Protein AF-A0A090WTS9-F1 (afdb_monomer)

Organism: NCBI:txid221126

Solvent-accessible surface area (backbone atoms only — not comparable to full-atom values): 4224 Å² total; per-residue (Å²): 142,68,66,64,63,54,49,49,46,51,67,52,66,63,38,47,68,54,50,51,50,49,51,50,54,55,47,41,72,80,40,58,54,66,56,43,51,51,11,31,68,56,16,26,83,75,55,42,80,60,5,62,62,50,12,29,52,52,48,52,51,53,52,50,49,51,50,52,47,42,62,73,63,60,68,72,125

pLDDT: mean 76.22, std 14.54, range [48.5, 93.19]

Sequence (77 aa):
MGGILIYGIVAIGGATDNVFRLYILKRLDDVHPLITLVGVLVGVPLFGFIGLIFGPLLVSLFLIVLRIYKKQYGETQ

Secondary structure (DSSP, 8-state):
--HHHHHHHHHHHTTHHHHHHHHHHHHHHHS-HHHHHHHHHHHHHHHGGGHHHHHHHHHHHHHHHHHHHHHHHS---

Mean predicted aligned error: 11.97 Å

Foldseek 3Di:
DPVVVVCCCCVVVVCVVVVVVVVLVVCCVVQPNVLLVQLLVVQCVVPNPCSNVVSSVVSVVVVVVVVVCCVVPVPPD

Structure (mmCIF, N/CA/C/O backbone):
data_AF-A0A090WTS9-F1
#
_entry.id   AF-A0A090WTS9-F1
#
loop_
_atom_site.group_PDB
_atom_site.id
_atom_site.type_symbol
_atom_site.label_atom_id
_atom_site.label_alt_id
_atom_site.label_comp_id
_atom_site.label_asym_id
_atom_site.label_entity_id
_atom_site.label_seq_id
_atom_site.pdbx_PDB_ins_code
_atom_site.Cartn_x
_atom_site.Cartn_y
_atom_site.Cartn_z
_atom_site.occupancy
_atom_site.B_iso_or_equiv
_atom_site.auth_seq_id
_atom_site.auth_comp_id
_atom_site.auth_asym_id
_atom_site.auth_atom_id
_atom_site.pdbx_PDB_model_num
ATOM 1 N N . MET A 1 1 ? 30.708 8.944 -26.236 1.00 52.28 1 MET A N 1
ATOM 2 C CA . MET A 1 1 ? 29.268 8.620 -26.370 1.00 52.28 1 MET A CA 1
ATOM 3 C C . MET A 1 1 ? 28.925 7.155 -26.020 1.00 52.28 1 MET A C 1
ATOM 5 O O . MET A 1 1 ? 27.853 6.708 -26.384 1.00 52.28 1 MET A O 1
ATOM 9 N N . GLY A 1 2 ? 29.775 6.392 -25.305 1.00 57.03 2 GLY A N 1
ATOM 10 C CA . GLY A 1 2 ? 29.498 4.971 -24.983 1.00 57.03 2 GLY A CA 1
ATOM 11 C C . GLY A 1 2 ? 29.187 4.657 -23.509 1.00 57.03 2 GLY A C 1
ATOM 12 O O . GLY A 1 2 ? 28.627 3.610 -23.215 1.00 57.03 2 GLY A O 1
ATOM 13 N N . GLY A 1 3 ? 29.513 5.559 -22.574 1.00 54.97 3 GLY A N 1
ATOM 14 C CA . GLY A 1 3 ? 29.390 5.292 -21.130 1.00 54.97 3 GLY A CA 1
ATOM 15 C C . GLY A 1 3 ? 27.971 5.406 -20.556 1.00 54.97 3 GLY A C 1
ATOM 16 O O . GLY A 1 3 ? 27.670 4.779 -19.546 1.00 54.97 3 GLY A O 1
ATOM 17 N N . ILE A 1 4 ? 27.079 6.159 -21.210 1.00 61.66 4 ILE A N 1
ATOM 18 C CA . ILE A 1 4 ? 25.709 6.402 -20.718 1.00 61.66 4 ILE A CA 1
ATOM 19 C C . ILE A 1 4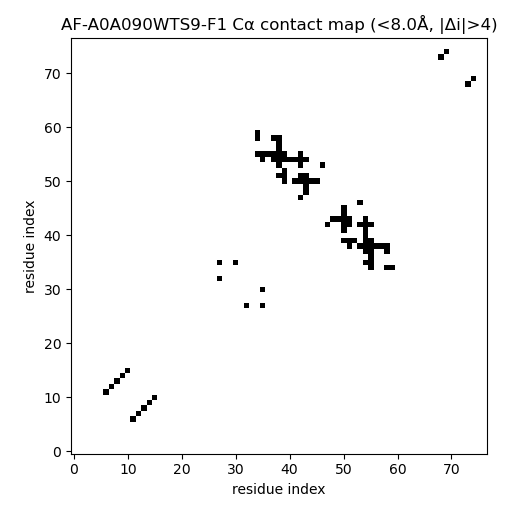 ? 24.827 5.156 -20.873 1.00 61.66 4 ILE A C 1
ATOM 21 O O . ILE A 1 4 ? 23.985 4.900 -20.019 1.00 61.66 4 ILE A O 1
ATOM 25 N N . LEU A 1 5 ? 25.050 4.336 -21.905 1.00 61.25 5 LEU A N 1
ATOM 26 C CA . LEU A 1 5 ? 24.288 3.098 -22.110 1.00 61.25 5 LEU A CA 1
ATOM 27 C C . LEU A 1 5 ? 24.614 2.047 -21.040 1.00 61.25 5 LEU A C 1
ATOM 29 O O . LEU A 1 5 ? 23.716 1.368 -20.555 1.00 61.25 5 LEU A O 1
ATOM 33 N N . ILE A 1 6 ? 25.876 1.968 -20.609 1.00 60.84 6 ILE A N 1
ATOM 34 C CA . ILE A 1 6 ? 26.303 1.037 -19.555 1.00 60.84 6 ILE A CA 1
ATOM 35 C C . ILE A 1 6 ? 25.763 1.497 -18.196 1.00 60.84 6 ILE A C 1
ATOM 37 O O . ILE A 1 6 ? 25.216 0.687 -17.455 1.00 60.84 6 ILE A O 1
ATOM 41 N N . TYR A 1 7 ? 25.824 2.799 -17.893 1.00 58.78 7 TYR A N 1
AT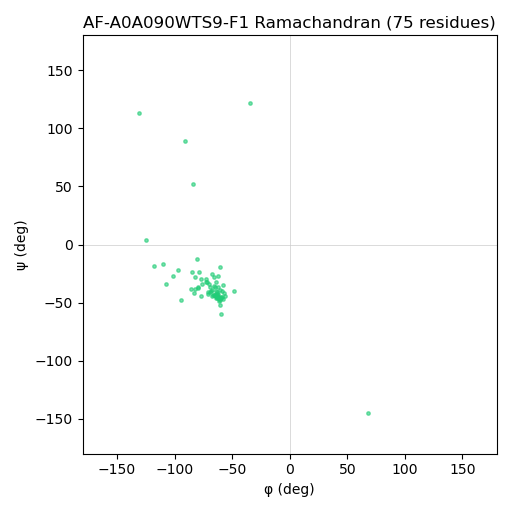OM 42 C CA . TYR A 1 7 ? 25.206 3.342 -16.679 1.00 58.78 7 TYR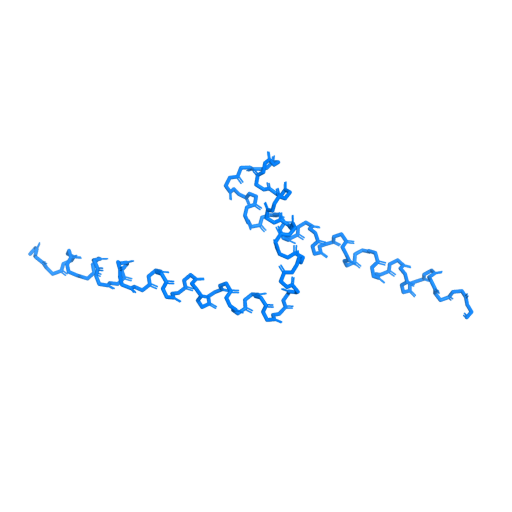 A CA 1
ATOM 43 C C . TYR A 1 7 ? 23.681 3.196 -16.682 1.00 58.78 7 TYR A C 1
ATOM 45 O O . TYR A 1 7 ? 23.122 2.832 -15.657 1.00 58.78 7 TYR A O 1
ATOM 53 N N . GLY A 1 8 ? 23.004 3.406 -17.813 1.00 60.12 8 GLY A N 1
ATOM 54 C CA . GLY A 1 8 ? 21.560 3.189 -17.931 1.00 60.12 8 GLY A CA 1
ATOM 55 C C . GLY A 1 8 ? 21.168 1.731 -17.687 1.00 60.12 8 GLY A C 1
ATOM 56 O O . GLY A 1 8 ? 20.238 1.463 -16.937 1.00 60.12 8 GLY A O 1
ATOM 57 N N . ILE A 1 9 ? 21.917 0.771 -18.233 1.00 60.03 9 ILE A N 1
ATOM 58 C CA . ILE A 1 9 ? 21.617 -0.661 -18.079 1.00 60.03 9 ILE A CA 1
ATOM 59 C C . ILE A 1 9 ? 22.019 -1.186 -16.691 1.00 60.03 9 ILE A C 1
ATOM 61 O O . ILE A 1 9 ? 21.320 -2.023 -16.135 1.00 60.03 9 ILE A O 1
ATOM 65 N N . VAL A 1 10 ? 23.087 -0.681 -16.072 1.00 59.00 10 VAL A N 1
ATOM 66 C CA . VAL A 1 10 ? 23.517 -1.140 -14.737 1.00 59.00 10 VAL A CA 1
ATOM 67 C C . VAL A 1 10 ? 22.743 -0.436 -13.616 1.00 59.00 10 VAL A C 1
ATOM 69 O O . VAL A 1 10 ? 22.303 -1.096 -12.676 1.00 59.00 10 VAL A O 1
ATOM 72 N N . ALA A 1 11 ? 22.505 0.876 -13.724 1.00 57.19 11 ALA A N 1
ATOM 73 C CA . ALA A 1 11 ? 21.768 1.637 -12.713 1.00 57.19 11 ALA A CA 1
ATOM 74 C C . ALA A 1 11 ? 20.247 1.412 -12.781 1.00 57.19 11 ALA A C 1
ATOM 76 O O . ALA A 1 11 ? 19.592 1.477 -11.745 1.00 57.19 11 ALA A O 1
ATOM 77 N N . ILE A 1 12 ? 19.685 1.120 -13.963 1.00 58.91 12 ILE A N 1
ATOM 78 C CA . ILE A 1 12 ? 18.238 0.887 -14.142 1.00 58.91 12 ILE A CA 1
ATOM 79 C C . ILE A 1 12 ? 17.934 -0.602 -14.381 1.00 58.91 12 ILE A C 1
ATOM 81 O O . ILE A 1 12 ? 16.926 -1.100 -13.895 1.00 58.91 12 ILE A O 1
ATOM 85 N N . GLY A 1 13 ? 18.798 -1.360 -15.056 1.00 55.97 13 GLY A N 1
ATOM 86 C CA . GLY A 1 13 ? 18.544 -2.777 -15.364 1.00 55.97 13 GLY A CA 1
ATOM 87 C C . GLY A 1 13 ? 18.935 -3.768 -14.261 1.00 55.97 13 GLY A C 1
ATOM 88 O O . GLY A 1 13 ? 18.363 -4.848 -14.212 1.00 55.97 13 GLY A O 1
ATOM 89 N N . GLY A 1 14 ? 19.860 -3.423 -13.353 1.00 54.22 14 GLY A N 1
ATOM 90 C CA . GLY A 1 14 ? 20.273 -4.313 -12.251 1.00 54.22 14 GLY A CA 1
ATOM 91 C C . GLY A 1 14 ? 19.651 -3.984 -10.889 1.00 54.22 14 GLY A C 1
ATOM 92 O O . GLY A 1 14 ? 19.497 -4.861 -10.040 1.00 54.22 14 GLY A O 1
ATOM 93 N N . ALA A 1 15 ? 19.286 -2.719 -10.662 1.00 55.78 15 ALA A N 1
ATOM 94 C CA . ALA A 1 15 ? 18.802 -2.254 -9.364 1.00 55.78 15 ALA A CA 1
ATOM 95 C C . ALA A 1 15 ? 17.274 -2.199 -9.261 1.00 55.78 15 ALA A C 1
ATOM 97 O O . ALA A 1 15 ? 16.759 -2.253 -8.149 1.00 55.78 15 ALA A O 1
ATOM 98 N N . THR A 1 16 ? 16.536 -2.123 -10.372 1.00 57.12 16 THR A N 1
ATOM 99 C CA . THR A 1 16 ? 15.075 -1.964 -10.312 1.00 57.12 16 THR A CA 1
ATOM 100 C C . THR A 1 16 ? 14.397 -3.170 -9.669 1.00 57.12 16 THR A C 1
ATOM 102 O O . THR A 1 16 ? 13.607 -2.975 -8.753 1.00 57.12 16 THR A O 1
ATOM 105 N N . ASP A 1 17 ? 14.770 -4.405 -10.013 1.00 64.19 17 ASP A N 1
ATOM 106 C CA . ASP A 1 17 ? 14.169 -5.597 -9.395 1.00 64.19 17 ASP A CA 1
ATOM 107 C C . ASP A 1 17 ? 14.473 -5.701 -7.892 1.00 64.19 17 ASP A C 1
ATOM 109 O O . ASP A 1 17 ? 13.616 -6.097 -7.098 1.00 64.19 17 ASP A O 1
ATOM 113 N N . ASN A 1 18 ? 15.679 -5.299 -7.476 1.00 63.12 18 ASN A N 1
ATOM 114 C CA . ASN A 1 18 ? 16.102 -5.376 -6.078 1.00 63.12 18 ASN A CA 1
ATOM 115 C C . ASN A 1 18 ? 15.542 -4.220 -5.233 1.00 63.12 18 ASN A C 1
ATOM 117 O O . ASN A 1 18 ? 15.139 -4.430 -4.092 1.00 63.12 18 ASN A O 1
ATOM 121 N N . VAL A 1 19 ? 15.449 -3.01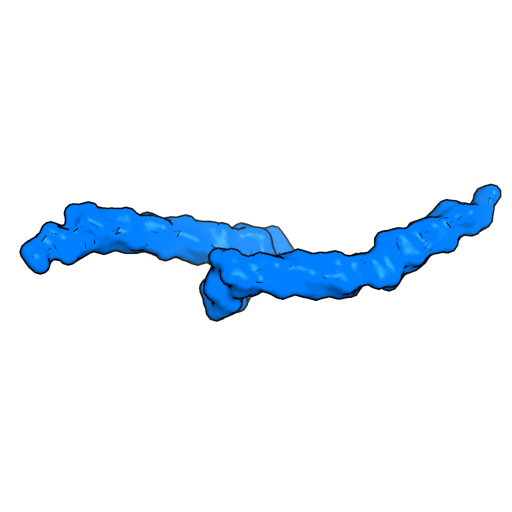1 -5.795 1.00 68.56 19 VAL A N 1
ATOM 122 C CA . VAL A 1 19 ? 14.818 -1.843 -5.160 1.00 68.56 19 VAL A CA 1
ATOM 123 C C . VAL A 1 19 ? 13.312 -2.042 -5.062 1.00 68.56 19 VAL A C 1
ATOM 125 O O . VAL A 1 19 ? 12.738 -1.751 -4.020 1.00 68.56 19 VAL A O 1
ATOM 128 N N . PHE A 1 20 ? 12.668 -2.585 -6.096 1.00 68.00 20 PHE A N 1
ATOM 129 C CA . PHE A 1 20 ? 11.237 -2.878 -6.075 1.00 68.00 20 PHE A CA 1
ATOM 130 C C . PHE A 1 20 ? 10.920 -3.968 -5.047 1.00 68.00 20 PHE A C 1
ATOM 132 O O . PHE A 1 20 ? 10.014 -3.802 -4.233 1.00 68.00 20 PHE A O 1
ATOM 139 N N . ARG A 1 21 ? 11.730 -5.036 -4.992 1.00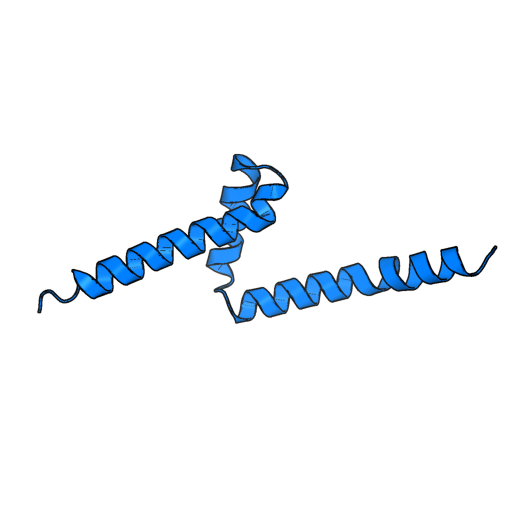 69.56 21 ARG A N 1
ATOM 140 C CA . ARG A 1 21 ? 11.629 -6.081 -3.964 1.00 69.56 21 ARG A CA 1
ATOM 141 C C . ARG A 1 21 ? 11.864 -5.531 -2.558 1.00 69.56 21 ARG A C 1
ATOM 143 O O . ARG A 1 21 ? 11.085 -5.848 -1.666 1.00 69.56 21 ARG A O 1
ATOM 150 N N . LEU A 1 22 ? 12.885 -4.696 -2.354 1.00 67.62 22 LEU A N 1
ATOM 151 C CA . LEU A 1 22 ? 13.180 -4.078 -1.057 1.00 67.62 22 LEU A CA 1
ATOM 152 C C . LEU A 1 22 ? 12.091 -3.081 -0.639 1.00 67.62 22 LEU A C 1
ATOM 154 O O . LEU A 1 22 ? 11.715 -3.053 0.526 1.00 67.62 22 LEU A O 1
ATOM 158 N N . TYR A 1 23 ? 11.549 -2.295 -1.571 1.00 69.44 23 TYR A N 1
ATOM 159 C CA . TYR A 1 23 ? 10.433 -1.384 -1.322 1.00 69.44 23 TYR A CA 1
ATOM 160 C C . TYR A 1 23 ? 9.165 -2.151 -0.943 1.00 69.44 23 TYR A C 1
ATOM 162 O O . TYR A 1 23 ? 8.513 -1.796 0.035 1.00 69.44 23 TYR A O 1
ATOM 170 N N . ILE A 1 24 ? 8.850 -3.234 -1.664 1.00 66.25 24 ILE A N 1
ATOM 171 C CA . ILE A 1 24 ? 7.741 -4.132 -1.330 1.00 66.25 24 ILE A CA 1
ATOM 172 C C . ILE A 1 24 ? 7.966 -4.753 0.050 1.00 66.25 24 ILE A C 1
ATOM 174 O O . ILE A 1 24 ? 7.104 -4.612 0.905 1.00 66.25 24 ILE A O 1
ATOM 178 N N . LEU A 1 25 ? 9.126 -5.365 0.310 1.00 66.56 25 LEU A N 1
ATOM 179 C CA . LEU A 1 25 ? 9.465 -5.970 1.607 1.00 66.56 25 LEU A CA 1
ATOM 180 C C . LEU A 1 25 ? 9.351 -4.972 2.763 1.00 66.56 25 LEU A C 1
ATOM 182 O O . LEU A 1 25 ? 8.764 -5.291 3.788 1.00 66.56 25 LEU A O 1
ATOM 186 N N . LYS A 1 26 ? 9.852 -3.748 2.586 1.00 63.97 26 LYS A N 1
ATOM 187 C CA . LYS A 1 26 ? 9.803 -2.700 3.612 1.00 63.97 26 LYS A CA 1
ATOM 188 C C . LYS A 1 26 ? 8.382 -2.173 3.841 1.00 63.97 26 LYS A C 1
ATOM 190 O O . LYS A 1 26 ? 8.011 -1.865 4.964 1.00 63.97 26 LYS A O 1
ATOM 195 N N . ARG A 1 27 ? 7.554 -2.108 2.791 1.00 63.53 27 ARG A N 1
ATOM 196 C CA . ARG A 1 27 ? 6.124 -1.767 2.900 1.00 63.53 27 ARG A CA 1
ATOM 197 C C . ARG A 1 27 ? 5.285 -2.884 3.523 1.00 63.53 27 ARG A C 1
ATOM 199 O O . ARG A 1 27 ? 4.310 -2.567 4.195 1.00 63.53 27 ARG A O 1
ATOM 206 N N . LEU A 1 28 ? 5.648 -4.150 3.299 1.00 60.38 28 LEU A N 1
ATOM 207 C CA . LEU A 1 28 ? 5.021 -5.319 3.928 1.00 60.38 28 LEU A CA 1
ATOM 208 C C . LEU A 1 28 ? 5.260 -5.358 5.446 1.00 60.38 28 LEU A C 1
ATOM 210 O O . LEU A 1 28 ? 4.432 -5.912 6.162 1.00 60.38 28 LEU A O 1
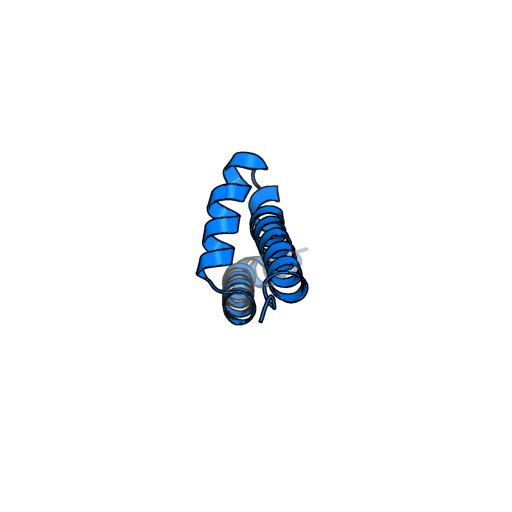ATOM 214 N N . ASP A 1 29 ? 6.365 -4.772 5.914 1.00 58.72 29 ASP A N 1
ATOM 215 C CA . ASP A 1 29 ? 6.746 -4.733 7.330 1.00 58.72 29 ASP A CA 1
ATOM 216 C C . ASP A 1 29 ? 5.941 -3.679 8.121 1.00 58.72 29 ASP A C 1
ATOM 218 O O . ASP A 1 29 ? 5.388 -3.977 9.176 1.00 58.72 29 ASP A O 1
ATOM 222 N N . ASP A 1 30 ? 5.775 -2.468 7.571 1.00 62.09 30 ASP A N 1
ATOM 223 C CA . ASP A 1 30 ? 5.039 -1.374 8.234 1.00 62.09 30 ASP A CA 1
ATOM 224 C C . ASP A 1 30 ? 3.507 -1.455 8.065 1.00 62.09 30 ASP A C 1
ATOM 226 O O . ASP A 1 30 ? 2.747 -0.940 8.891 1.00 62.09 30 ASP A O 1
ATOM 230 N N . VAL A 1 31 ? 3.021 -2.062 6.975 1.00 62.59 31 VAL A N 1
ATOM 231 C CA . VAL A 1 31 ? 1.591 -2.119 6.637 1.00 62.59 31 VAL A CA 1
ATOM 232 C C . VAL A 1 31 ? 1.223 -3.560 6.308 1.00 62.59 31 VAL A C 1
ATOM 234 O O . VAL A 1 31 ? 1.674 -4.109 5.307 1.00 62.59 31 VAL A O 1
ATOM 237 N N . HIS A 1 32 ? 0.396 -4.167 7.165 1.00 73.50 32 HIS A N 1
ATOM 238 C CA . HIS A 1 32 ? 0.007 -5.582 7.124 1.00 73.50 32 HIS A CA 1
ATOM 239 C C . HIS A 1 32 ? -0.116 -6.120 5.675 1.00 73.50 32 HIS A C 1
ATOM 241 O O . HIS A 1 32 ? -0.948 -5.606 4.918 1.00 73.50 32 HIS A O 1
ATOM 247 N N . PRO A 1 33 ? 0.635 -7.170 5.278 1.00 78.50 33 PRO A N 1
ATOM 248 C CA . PRO A 1 33 ? 0.707 -7.671 3.898 1.00 78.50 33 PRO A CA 1
ATOM 249 C C . PRO A 1 33 ? -0.643 -7.870 3.209 1.00 78.50 33 PRO A C 1
ATOM 251 O O . PRO A 1 33 ? -0.828 -7.534 2.042 1.00 78.50 33 PRO A O 1
ATOM 254 N N . LEU A 1 34 ? -1.609 -8.377 3.975 1.00 82.31 34 LEU A N 1
ATOM 255 C CA . LEU A 1 34 ? -2.983 -8.615 3.550 1.00 82.31 34 LEU A CA 1
ATOM 256 C C . LEU A 1 34 ? -3.712 -7.324 3.159 1.00 82.31 34 LEU A C 1
ATOM 258 O O . LEU A 1 34 ? -4.416 -7.308 2.158 1.00 82.31 34 LEU A O 1
ATOM 262 N N . ILE A 1 35 ? -3.525 -6.237 3.910 1.00 83.44 35 ILE A N 1
ATOM 263 C CA . ILE A 1 35 ? -4.179 -4.946 3.652 1.00 83.44 35 ILE A CA 1
ATOM 264 C C . ILE A 1 35 ? -3.661 -4.356 2.338 1.00 83.44 35 ILE A C 1
ATOM 266 O O . ILE A 1 35 ? -4.449 -3.891 1.519 1.00 83.44 35 ILE A O 1
ATOM 270 N N . THR A 1 36 ? -2.349 -4.427 2.109 1.00 86.06 36 THR A N 1
ATOM 271 C CA . THR A 1 36 ? -1.724 -3.977 0.859 1.00 86.06 36 THR A CA 1
ATOM 272 C C . THR A 1 36 ? -2.187 -4.823 -0.325 1.00 86.06 36 THR A C 1
ATOM 274 O O . THR A 1 36 ? -2.552 -4.270 -1.360 1.00 86.06 36 THR A O 1
ATOM 277 N N . LEU A 1 37 ? -2.246 -6.151 -0.168 1.00 87.31 37 LEU A N 1
ATOM 278 C CA . LEU A 1 37 ? -2.727 -7.063 -1.208 1.00 87.31 37 LEU A CA 1
ATOM 279 C C . LEU A 1 37 ? -4.190 -6.776 -1.579 1.00 87.31 37 LEU A C 1
ATOM 281 O O . LEU A 1 37 ? -4.510 -6.655 -2.759 1.00 87.31 37 LEU A O 1
ATOM 285 N N . VAL A 1 38 ? -5.060 -6.605 -0.580 1.00 90.06 38 VAL A N 1
ATOM 286 C CA . VAL A 1 38 ? -6.473 -6.244 -0.777 1.00 90.06 38 VAL A CA 1
ATOM 287 C C . VAL A 1 38 ? -6.595 -4.865 -1.424 1.00 90.06 38 VAL A C 1
ATOM 289 O O . VAL A 1 38 ? -7.368 -4.693 -2.364 1.00 90.06 38 VAL A O 1
ATOM 292 N N . GLY A 1 39 ? -5.798 -3.894 -0.975 1.00 90.50 39 GLY A N 1
ATOM 293 C CA . GLY A 1 39 ? -5.758 -2.552 -1.544 1.00 90.50 39 GLY A CA 1
ATOM 294 C C . GLY A 1 39 ? -5.379 -2.554 -3.019 1.00 90.50 39 GLY A C 1
ATOM 295 O O . GLY A 1 39 ? -6.058 -1.914 -3.812 1.00 90.50 39 GLY A O 1
ATOM 296 N N . VAL A 1 40 ? -4.353 -3.307 -3.416 1.00 91.69 40 VAL A N 1
ATOM 297 C CA . VAL A 1 40 ? -3.962 -3.444 -4.828 1.00 91.69 40 VAL A CA 1
ATOM 298 C C . VAL A 1 40 ? -5.031 -4.195 -5.630 1.00 91.69 40 VAL A C 1
ATOM 300 O O . VAL A 1 40 ? -5.401 -3.739 -6.711 1.00 91.69 40 VAL A O 1
ATOM 303 N N . LEU A 1 41 ? -5.568 -5.298 -5.098 1.00 92.50 41 LEU A N 1
ATOM 304 C CA . LEU A 1 41 ? -6.589 -6.117 -5.763 1.00 92.50 41 LEU A CA 1
ATOM 305 C C . LEU A 1 41 ? -7.855 -5.317 -6.092 1.00 92.50 41 LEU A C 1
ATOM 307 O O . LEU A 1 41 ? -8.429 -5.488 -7.162 1.00 92.50 41 LEU A O 1
ATOM 311 N N . VAL A 1 42 ? -8.279 -4.443 -5.179 1.00 92.19 42 VAL A N 1
ATOM 312 C CA . VAL A 1 42 ? -9.462 -3.591 -5.353 1.00 92.19 42 VAL A CA 1
ATOM 313 C C . VAL A 1 42 ? -9.114 -2.296 -6.093 1.00 92.19 42 VAL A C 1
ATOM 315 O O . VAL A 1 42 ? -9.880 -1.834 -6.932 1.00 92.19 42 VAL A O 1
ATOM 318 N N . GLY A 1 43 ? -7.950 -1.703 -5.829 1.00 91.06 43 GLY A N 1
ATOM 319 C CA . GLY A 1 43 ? -7.555 -0.407 -6.380 1.00 91.06 43 GLY A CA 1
ATOM 320 C C . GLY A 1 43 ? -7.236 -0.439 -7.872 1.00 91.06 43 GLY A C 1
ATOM 321 O O . GLY A 1 43 ? -7.630 0.474 -8.594 1.00 91.06 43 GLY A O 1
ATOM 322 N N . VAL A 1 44 ? -6.550 -1.477 -8.355 1.00 92.94 44 VAL A N 1
ATOM 323 C CA . VAL A 1 44 ? -6.166 -1.597 -9.773 1.00 92.94 44 VAL A CA 1
ATOM 324 C C . VAL A 1 44 ? -7.367 -1.652 -10.725 1.00 92.94 44 VAL A C 1
ATOM 326 O O . VAL A 1 44 ? -7.370 -0.890 -11.688 1.00 92.94 44 VAL A O 1
ATOM 329 N N . PRO A 1 45 ? -8.409 -2.477 -10.508 1.00 92.56 45 PRO A N 1
ATOM 330 C CA . PRO A 1 45 ? -9.571 -2.473 -11.396 1.00 92.56 45 PRO A CA 1
ATOM 331 C C . PRO A 1 45 ? -10.392 -1.176 -11.317 1.00 92.56 45 PRO A C 1
ATOM 333 O O . PRO A 1 45 ? -11.043 -0.823 -12.295 1.00 92.56 45 PRO A O 1
ATOM 336 N N . LEU A 1 46 ? -10.352 -0.449 -10.193 1.00 91.81 46 LEU A N 1
ATOM 337 C CA . LEU A 1 46 ? -11.092 0.809 -10.021 1.00 91.81 46 LEU A CA 1
ATOM 338 C C . LEU A 1 46 ? -10.381 2.028 -10.631 1.00 91.81 46 LEU A C 1
ATOM 340 O O . LEU A 1 46 ? -11.040 2.908 -11.177 1.00 91.81 46 LEU A O 1
ATOM 344 N N . PHE A 1 47 ? -9.049 2.096 -10.534 1.00 91.00 47 PHE A N 1
ATOM 345 C CA . PHE A 1 47 ? -8.255 3.283 -10.895 1.00 91.00 47 PHE A CA 1
ATOM 346 C C . PHE A 1 47 ? -7.143 3.002 -11.925 1.00 91.00 47 PHE A C 1
ATOM 348 O O . PHE A 1 47 ? -6.338 3.884 -12.233 1.00 91.00 47 PHE A O 1
ATOM 355 N N . GLY A 1 48 ? -7.048 1.778 -12.447 1.00 88.62 48 GLY A N 1
ATOM 356 C CA . GLY A 1 48 ? -5.981 1.348 -13.351 1.00 88.62 48 GLY A CA 1
ATOM 357 C C . GLY A 1 48 ? -4.618 1.269 -12.656 1.00 88.62 48 GLY A C 1
ATOM 358 O O . GLY A 1 48 ? -4.515 0.945 -11.474 1.00 88.62 48 GLY A O 1
ATOM 359 N N . PHE A 1 49 ? -3.542 1.600 -13.375 1.00 89.69 49 PHE A N 1
ATOM 360 C CA . PHE A 1 49 ? -2.170 1.547 -12.844 1.00 89.69 49 PHE A CA 1
ATOM 361 C C . PHE A 1 49 ? -1.969 2.419 -11.590 1.00 89.69 49 PHE A C 1
ATOM 363 O O . PHE A 1 49 ? -1.267 2.034 -10.659 1.00 89.69 49 PHE A O 1
ATOM 370 N N . ILE A 1 50 ? -2.646 3.568 -11.524 1.00 89.56 50 ILE A N 1
ATOM 371 C CA . ILE A 1 50 ? -2.617 4.478 -10.367 1.00 89.56 50 ILE A CA 1
ATOM 372 C C . ILE A 1 50 ? -3.189 3.798 -9.108 1.00 89.56 50 ILE A C 1
ATOM 374 O O . ILE A 1 50 ? -2.769 4.084 -7.983 1.00 89.56 50 ILE A O 1
ATOM 378 N N . GLY A 1 51 ? -4.086 2.827 -9.296 1.00 88.38 51 GLY A N 1
ATOM 379 C CA . GLY A 1 51 ? -4.662 1.995 -8.246 1.00 88.38 51 GLY A CA 1
ATOM 380 C C . GLY A 1 51 ? -3.651 1.166 -7.455 1.00 88.38 51 GLY A C 1
ATOM 381 O O . GLY A 1 51 ? -3.947 0.797 -6.323 1.00 88.38 51 GLY A O 1
ATOM 382 N N . LEU A 1 52 ? -2.440 0.940 -7.979 1.00 86.69 52 LEU A N 1
ATOM 383 C CA . LEU A 1 52 ? -1.364 0.279 -7.232 1.00 86.69 52 LEU A CA 1
ATOM 384 C C . LEU A 1 52 ? -0.913 1.108 -6.014 1.00 86.69 52 LEU A C 1
ATOM 386 O O . LEU A 1 52 ? -0.528 0.554 -4.988 1.00 86.69 52 LEU A O 1
ATOM 390 N N . ILE A 1 53 ? -0.976 2.439 -6.130 1.00 85.88 53 ILE A N 1
ATOM 391 C CA . ILE A 1 53 ? -0.601 3.393 -5.077 1.00 85.88 53 ILE A CA 1
ATOM 392 C C . ILE A 1 53 ? -1.844 3.796 -4.278 1.00 85.88 53 ILE A C 1
ATOM 394 O O . ILE A 1 53 ? -1.841 3.764 -3.047 1.00 85.88 53 ILE A O 1
ATOM 398 N N . PHE A 1 54 ? -2.924 4.151 -4.979 1.00 87.50 54 PHE A N 1
ATOM 399 C CA . PHE A 1 54 ? -4.149 4.645 -4.350 1.00 87.50 54 PHE A CA 1
ATOM 400 C C . PHE A 1 54 ? -4.954 3.556 -3.640 1.00 87.50 54 PHE A C 1
ATOM 402 O O . PHE A 1 54 ? -5.608 3.845 -2.644 1.00 87.50 54 PHE A O 1
ATOM 409 N N . GLY A 1 55 ? -4.887 2.308 -4.101 1.00 90.12 55 GLY A N 1
ATOM 410 C CA . GLY A 1 55 ? -5.613 1.186 -3.516 1.00 90.12 55 GLY A CA 1
ATOM 411 C C . GLY A 1 55 ? -5.255 0.939 -2.048 1.00 90.12 55 GLY A C 1
ATOM 412 O O . GLY A 1 55 ? -6.127 1.063 -1.186 1.00 90.12 55 GLY A O 1
ATOM 413 N N . PRO A 1 56 ? -3.977 0.659 -1.725 1.00 87.50 56 PRO A N 1
ATOM 414 C CA . PRO A 1 56 ? -3.531 0.524 -0.340 1.00 87.50 56 PRO A CA 1
ATOM 415 C C . PRO A 1 56 ? -3.822 1.771 0.502 1.00 87.50 56 PRO A C 1
ATOM 417 O O . PRO A 1 56 ? -4.299 1.639 1.626 1.00 87.50 56 PRO A O 1
ATOM 420 N N . LEU A 1 57 ? -3.613 2.976 -0.048 1.00 89.56 57 LEU A N 1
ATOM 421 C CA . LEU A 1 57 ? -3.892 4.242 0.645 1.00 89.56 57 LEU A CA 1
ATOM 422 C C . LEU A 1 57 ? -5.364 4.383 1.053 1.00 89.56 57 LEU A C 1
ATOM 424 O O . LEU A 1 57 ? -5.646 4.748 2.194 1.00 89.56 57 LEU A O 1
ATOM 428 N N . LEU A 1 58 ? -6.297 4.074 0.149 1.00 90.38 58 LEU A N 1
ATOM 429 C CA . LEU A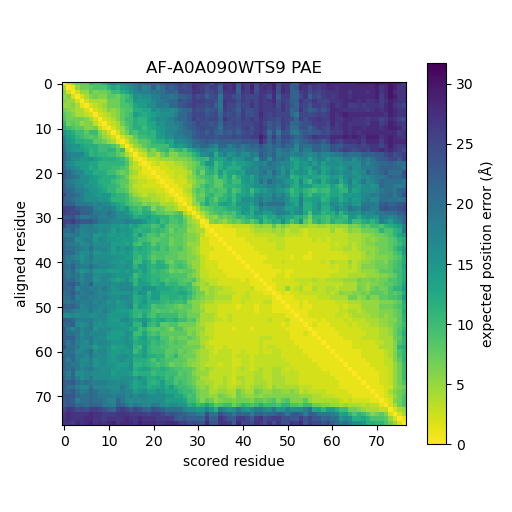 1 58 ? -7.733 4.139 0.426 1.00 90.38 58 LEU A CA 1
ATOM 430 C C . LEU A 1 58 ? -8.139 3.147 1.517 1.00 90.38 58 LEU A C 1
ATOM 432 O O . LEU A 1 58 ? -8.870 3.516 2.437 1.00 90.38 58 LEU A O 1
ATOM 436 N N . VAL A 1 59 ? -7.628 1.912 1.463 1.00 89.81 59 VAL A N 1
ATOM 437 C CA . VAL A 1 59 ? -7.901 0.906 2.500 1.00 89.81 59 VAL 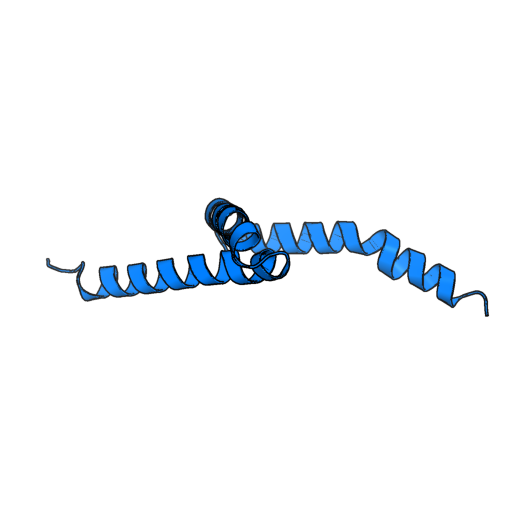A CA 1
ATOM 438 C C . VAL A 1 59 ? -7.306 1.334 3.844 1.00 89.81 59 VAL A C 1
ATOM 440 O O . VAL A 1 59 ? -7.983 1.242 4.868 1.00 89.81 59 VAL A O 1
ATOM 443 N N . SER A 1 60 ? -6.074 1.852 3.868 1.00 87.88 60 SER A N 1
ATOM 444 C CA . SER A 1 60 ? -5.463 2.382 5.091 1.00 87.88 60 SER A CA 1
ATOM 445 C C . SER A 1 60 ? -6.292 3.512 5.698 1.00 87.88 60 SER A C 1
ATOM 447 O O . SER A 1 60 ? -6.547 3.497 6.901 1.00 87.88 60 SER A O 1
ATOM 449 N N . LEU A 1 61 ? -6.758 4.460 4.881 1.00 90.38 61 LEU A N 1
ATOM 450 C CA . LEU A 1 61 ? -7.582 5.572 5.348 1.00 90.38 61 LEU A CA 1
ATOM 451 C C . LEU A 1 61 ? -8.912 5.078 5.926 1.00 90.38 61 LEU A C 1
ATOM 453 O O . LEU A 1 61 ? -9.303 5.491 7.016 1.00 90.38 61 LEU A O 1
ATOM 457 N N . PHE A 1 62 ? -9.571 4.148 5.238 1.00 91.44 62 PHE A N 1
ATOM 458 C CA . PHE A 1 62 ? -10.812 3.540 5.704 1.00 91.44 62 PHE A CA 1
ATOM 459 C C . PHE A 1 62 ? -10.642 2.859 7.071 1.00 91.44 62 PHE A C 1
ATOM 461 O O . PHE A 1 62 ? -11.415 3.108 7.998 1.00 91.44 62 PHE A O 1
ATOM 468 N N . LEU A 1 63 ? -9.585 2.060 7.241 1.00 89.00 63 LEU A N 1
ATOM 469 C CA . LEU A 1 63 ? -9.284 1.401 8.513 1.00 89.00 63 LEU A CA 1
ATOM 470 C C . LEU A 1 63 ? -8.931 2.395 9.626 1.00 89.00 63 LEU A C 1
ATOM 472 O O . LEU A 1 63 ? -9.295 2.165 10.778 1.00 89.00 63 LEU A O 1
ATOM 476 N N . ILE A 1 64 ? -8.249 3.498 9.307 1.00 91.69 64 ILE A N 1
ATOM 477 C CA . ILE A 1 64 ? -7.961 4.569 10.271 1.00 91.69 64 ILE A CA 1
ATOM 478 C C . ILE A 1 64 ? -9.261 5.206 10.760 1.00 91.69 64 ILE A C 1
ATOM 480 O O . ILE A 1 64 ? -9.434 5.367 11.966 1.00 91.69 64 ILE A O 1
ATOM 484 N N . VAL A 1 65 ? -10.193 5.515 9.856 1.00 92.75 65 VAL A N 1
ATOM 485 C CA . VAL A 1 65 ? -11.503 6.066 10.228 1.00 92.75 65 VAL A CA 1
ATOM 486 C C . VAL A 1 65 ? -12.265 5.084 11.114 1.00 92.75 65 VAL A C 1
ATOM 488 O O . VAL A 1 65 ? -12.742 5.477 12.176 1.00 92.75 65 VAL A O 1
ATOM 491 N N . LEU A 1 66 ? -12.307 3.796 10.754 1.00 91.81 66 LEU A N 1
ATOM 492 C CA . LEU A 1 66 ? -12.923 2.763 11.594 1.00 91.81 66 LEU A CA 1
ATOM 493 C C . LEU A 1 66 ? -12.249 2.641 12.964 1.00 91.81 66 LEU A C 1
ATOM 495 O O . LEU A 1 66 ? -12.929 2.462 13.971 1.00 91.81 66 LEU A O 1
ATOM 499 N N . ARG A 1 67 ? -10.919 2.758 13.027 1.00 90.00 67 ARG A N 1
ATOM 500 C CA . ARG A 1 67 ? -10.164 2.738 14.284 1.00 90.00 67 ARG A CA 1
ATOM 501 C C . ARG A 1 67 ? -10.522 3.934 15.161 1.00 90.00 67 ARG A C 1
ATOM 503 O O . ARG A 1 67 ? -10.725 3.746 16.355 1.00 90.00 67 ARG A O 1
ATOM 510 N N . ILE A 1 68 ? -10.609 5.134 14.588 1.00 93.19 68 ILE A N 1
ATOM 511 C CA . ILE A 1 68 ? -11.010 6.349 15.311 1.00 93.19 68 ILE A CA 1
ATOM 512 C C . ILE A 1 68 ? -12.457 6.217 15.789 1.00 93.19 68 ILE A C 1
ATOM 514 O O . ILE A 1 68 ? -12.722 6.463 16.960 1.00 93.19 68 ILE A O 1
ATOM 518 N N . TYR A 1 69 ? -13.366 5.755 14.929 1.00 93.00 69 TYR A N 1
ATOM 519 C CA . TYR A 1 69 ? -14.769 5.549 15.278 1.00 93.00 69 TYR A CA 1
ATOM 520 C C . TYR A 1 69 ? -14.931 4.525 16.407 1.00 93.00 69 TYR A C 1
ATOM 522 O O . TYR A 1 69 ? -15.585 4.805 17.407 1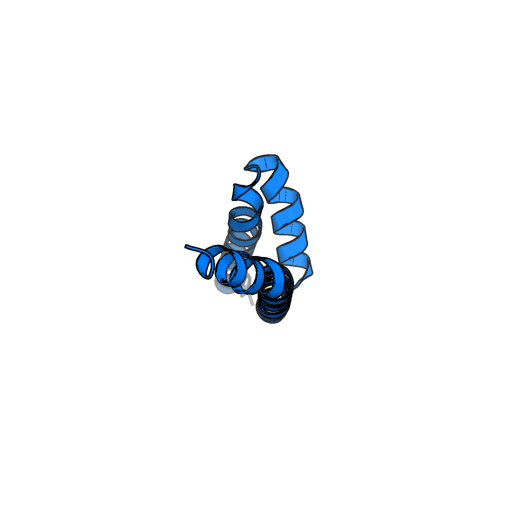.00 93.00 69 TYR A O 1
ATOM 530 N N . LYS A 1 70 ? -14.262 3.369 16.310 1.00 89.38 70 LYS A N 1
ATOM 531 C CA . LYS A 1 70 ? -14.250 2.359 17.376 1.00 89.38 70 LYS A CA 1
ATOM 532 C C . LYS A 1 70 ? -13.623 2.898 18.663 1.00 89.38 70 LYS A C 1
ATOM 534 O O . LYS A 1 70 ? -14.092 2.563 19.738 1.00 89.38 70 LYS A O 1
ATOM 539 N N . LYS A 1 71 ? -12.592 3.737 18.574 1.00 89.56 71 LYS A N 1
ATOM 540 C CA . LYS A 1 71 ? -11.983 4.368 19.750 1.00 89.56 71 LYS A CA 1
ATOM 541 C C . LYS A 1 71 ? -12.918 5.387 20.412 1.00 89.56 71 LYS A C 1
ATOM 543 O O . LYS A 1 71 ? -12.954 5.450 21.628 1.00 89.56 71 LYS A O 1
ATOM 548 N N . GLN A 1 72 ? -13.652 6.183 19.636 1.00 87.00 72 GLN A N 1
ATOM 549 C CA . GLN A 1 72 ? -14.557 7.208 20.174 1.00 87.00 72 GLN A CA 1
ATOM 550 C C . GLN A 1 72 ? -15.896 6.654 20.667 1.00 87.00 72 GLN A C 1
ATOM 552 O O . GLN A 1 72 ? -16.433 7.168 21.639 1.00 87.00 72 GLN A O 1
ATOM 557 N N . TYR A 1 73 ? -16.449 5.650 19.987 1.00 84.38 73 TYR A N 1
ATOM 558 C CA . TYR A 1 73 ? -17.813 5.161 20.226 1.00 84.38 73 TYR A CA 1
ATOM 559 C C . TYR A 1 73 ? -17.867 3.699 20.679 1.00 84.38 73 TYR A C 1
ATOM 561 O O . TYR A 1 73 ? -18.870 3.262 21.236 1.00 84.38 73 TYR A O 1
ATOM 569 N N . GLY A 1 74 ? -16.800 2.932 20.450 1.00 66.75 74 GLY A N 1
ATOM 570 C CA . GLY A 1 74 ? -16.678 1.552 20.920 1.00 66.75 74 GLY A CA 1
ATOM 571 C C . GLY A 1 74 ? -16.257 1.436 22.386 1.00 66.75 74 GLY A C 1
ATOM 572 O O . GLY A 1 74 ? -16.412 0.358 22.943 1.00 66.75 74 GLY A O 1
ATOM 573 N N . GLU A 1 75 ? -15.800 2.521 23.025 1.00 61.62 75 GLU A N 1
ATOM 574 C CA . GLU A 1 75 ? -15.697 2.631 24.491 1.00 61.62 75 GLU A CA 1
ATOM 575 C C . GLU A 1 75 ? -17.042 3.058 25.100 1.00 61.62 75 GLU A C 1
ATOM 577 O O . GLU A 1 75 ? -17.144 4.024 25.853 1.00 61.62 75 GLU A O 1
ATOM 582 N N . THR A 1 76 ? -18.110 2.336 24.759 1.00 59.62 76 THR A N 1
ATOM 583 C CA . THR A 1 76 ? -19.294 2.314 25.619 1.00 59.62 76 THR A CA 1
ATOM 584 C C . THR A 1 76 ? -19.114 1.148 26.592 1.00 59.62 76 THR A C 1
ATOM 586 O O . THR A 1 76 ? -19.558 0.040 26.304 1.00 59.62 76 THR A O 1
ATOM 589 N N . GLN A 1 77 ? -18.474 1.475 27.725 1.00 48.50 77 GLN A N 1
ATOM 590 C CA . GLN A 1 77 ? -18.214 0.675 28.942 1.00 48.50 77 GLN A CA 1
ATOM 591 C C . GLN A 1 77 ? -17.067 -0.342 28.903 1.00 48.50 77 GLN A C 1
ATOM 593 O O . GLN A 1 77 ? -17.095 -1.282 28.082 1.00 48.50 77 GLN A O 1
#

Radius of gyration: 18.88 Å; Cα contacts (8 Å, |Δi|>4): 48; chains: 1; bounding box: 49×17×55 Å